Protein AF-A0A4P7GQV3-F1 (afdb_monomer_lite)

Structure (mmCIF, N/CA/C/O backbone):
data_AF-A0A4P7GQV3-F1
#
_entry.id   AF-A0A4P7GQV3-F1
#
loop_
_atom_site.group_PDB
_atom_site.id
_atom_site.type_symbol
_atom_site.label_atom_id
_atom_site.label_alt_id
_atom_site.label_comp_id
_atom_site.label_asym_id
_atom_site.label_entity_id
_atom_site.label_seq_id
_atom_site.pdbx_PDB_ins_code
_atom_site.Cartn_x
_atom_site.Cartn_y
_atom_site.Cartn_z
_atom_site.occupancy
_atom_site.B_iso_or_equiv
_atom_site.auth_seq_id
_atom_site.auth_comp_id
_atom_site.auth_asym_id
_atom_site.auth_atom_id
_atom_site.pdbx_PDB_model_num
ATOM 1 N N . MET A 1 1 ? -6.153 12.004 -0.521 1.00 45.94 1 MET A N 1
ATOM 2 C CA . MET A 1 1 ? -4.880 11.806 -1.250 1.00 45.94 1 MET A CA 1
ATOM 3 C C . MET A 1 1 ? -5.010 10.916 -2.499 1.00 45.94 1 MET A C 1
ATOM 5 O O . MET A 1 1 ? -3.996 10.651 -3.116 1.00 45.94 1 MET A O 1
ATOM 9 N N . ALA A 1 2 ? -6.214 10.515 -2.940 1.00 41.59 2 ALA A N 1
ATOM 10 C CA . ALA A 1 2 ? -6.388 9.676 -4.140 1.00 41.59 2 ALA A CA 1
ATOM 11 C C . ALA A 1 2 ? -6.303 10.448 -5.482 1.00 41.59 2 ALA A C 1
ATOM 13 O O . ALA A 1 2 ? -5.949 9.884 -6.509 1.00 41.59 2 ALA A O 1
ATOM 14 N N . GLY A 1 3 ? -6.589 11.757 -5.490 1.00 39.81 3 GLY A N 1
ATOM 15 C CA . GLY A 1 3 ? -6.674 12.539 -6.736 1.00 39.81 3 GLY A CA 1
ATOM 16 C C . GLY A 1 3 ? -5.335 12.958 -7.354 1.00 39.81 3 GLY A C 1
ATOM 17 O O . GLY A 1 3 ? -5.265 13.172 -8.558 1.00 39.81 3 GLY A O 1
ATOM 18 N N . VAL A 1 4 ? -4.262 13.057 -6.562 1.00 49.88 4 VAL A N 1
ATOM 19 C CA . VAL A 1 4 ? -2.964 13.568 -7.053 1.00 49.88 4 VAL A CA 1
ATOM 20 C C . VAL A 1 4 ? -2.157 12.475 -7.775 1.00 49.88 4 VAL A C 1
ATOM 22 O O . VAL A 1 4 ? -1.407 12.786 -8.691 1.00 49.88 4 VAL A O 1
ATOM 25 N N . HIS A 1 5 ? -2.370 11.194 -7.445 1.00 46.59 5 HIS A N 1
ATOM 26 C CA . HIS A 1 5 ? -1.750 10.060 -8.154 1.00 46.59 5 HIS A CA 1
ATOM 27 C C . HIS A 1 5 ? -2.467 9.723 -9.475 1.00 46.59 5 HIS A C 1
ATOM 29 O O . HIS A 1 5 ? -1.817 9.35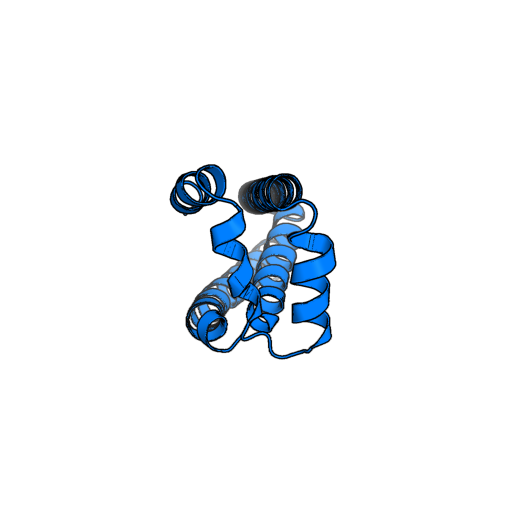1 -10.448 1.00 46.59 5 HIS A O 1
ATOM 35 N N . LEU A 1 6 ? -3.786 9.950 -9.554 1.00 50.88 6 LEU A N 1
ATOM 36 C CA . LEU A 1 6 ? -4.586 9.756 -10.773 1.00 50.88 6 LEU A CA 1
ATOM 37 C C . LEU A 1 6 ? -4.149 10.657 -11.942 1.00 50.88 6 LEU A C 1
ATOM 39 O O . LEU A 1 6 ? -4.183 10.230 -13.092 1.00 50.88 6 LEU A O 1
ATOM 43 N N . GLY A 1 7 ? -3.731 11.892 -11.653 1.00 44.12 7 GLY A N 1
ATOM 44 C CA . GLY A 1 7 ? -3.337 12.863 -12.679 1.00 44.12 7 GLY A CA 1
ATOM 45 C C . GLY A 1 7 ? -1.927 12.666 -13.245 1.00 44.12 7 GLY A C 1
ATOM 46 O O . GLY A 1 7 ? -1.677 13.076 -14.370 1.00 44.12 7 GLY A O 1
ATOM 47 N N . ILE A 1 8 ? -1.017 12.037 -12.493 1.00 45.28 8 ILE A N 1
ATOM 48 C CA . ILE A 1 8 ? 0.389 11.848 -12.899 1.00 45.28 8 ILE A CA 1
ATOM 49 C C . ILE A 1 8 ? 0.603 10.476 -13.563 1.00 45.28 8 ILE A C 1
ATOM 51 O O . ILE A 1 8 ? 1.287 10.398 -14.579 1.00 45.28 8 ILE A O 1
ATOM 55 N N . VAL A 1 9 ? -0.050 9.412 -13.075 1.00 49.38 9 VAL A N 1
ATOM 56 C CA . VAL A 1 9 ? 0.035 8.052 -13.659 1.00 49.38 9 VAL A CA 1
ATOM 57 C C . VAL A 1 9 ? -0.585 7.979 -15.063 1.00 49.38 9 VAL A C 1
ATOM 59 O O . VAL A 1 9 ? -0.139 7.194 -15.895 1.00 49.38 9 VAL A O 1
ATOM 62 N N . ALA A 1 10 ? -1.607 8.791 -15.351 1.00 53.19 10 ALA A N 1
ATOM 63 C CA . ALA A 1 10 ? -2.308 8.747 -16.636 1.00 53.19 10 ALA A CA 1
ATOM 64 C C . ALA A 1 10 ? -1.574 9.472 -17.783 1.00 53.19 10 ALA A C 1
ATOM 66 O O . ALA A 1 10 ? -1.951 9.285 -18.938 1.00 53.19 10 ALA A O 1
ATOM 67 N N . VAL A 1 11 ? -0.567 10.305 -17.485 1.00 53.34 11 VAL A N 1
ATOM 68 C CA . VAL A 1 11 ? 0.073 11.181 -18.486 1.00 53.34 11 VAL A CA 1
ATOM 69 C C . VAL A 1 11 ? 1.341 10.560 -19.074 1.00 53.34 11 VAL A C 1
ATOM 71 O O . VAL A 1 11 ? 1.535 10.656 -20.282 1.00 53.34 11 VAL A O 1
ATOM 74 N N . ASP A 1 12 ? 2.158 9.873 -18.266 1.00 57.19 12 ASP A N 1
ATOM 75 C CA . ASP A 1 12 ? 3.289 9.079 -18.762 1.00 57.19 12 ASP A CA 1
ATOM 76 C C . ASP A 1 12 ? 3.642 7.931 -17.788 1.00 57.19 12 ASP A C 1
ATOM 78 O O . ASP A 1 12 ? 4.314 8.159 -16.773 1.00 57.19 12 ASP A O 1
ATOM 82 N N . PRO A 1 13 ? 3.209 6.687 -18.072 1.00 58.19 13 PRO A N 1
ATOM 83 C CA . PRO A 1 13 ? 3.489 5.517 -17.238 1.00 58.19 13 PRO A CA 1
ATOM 84 C C . PRO A 1 13 ? 4.984 5.229 -17.049 1.00 58.19 13 PRO A C 1
ATOM 86 O O . PRO A 1 13 ? 5.348 4.543 -16.097 1.00 58.19 13 PRO A O 1
ATOM 89 N N . THR A 1 14 ? 5.852 5.757 -17.922 1.00 62.41 14 THR A N 1
ATOM 90 C CA . THR A 1 14 ? 7.311 5.599 -17.815 1.00 62.41 14 THR A CA 1
ATOM 91 C C . THR A 1 14 ? 7.922 6.449 -16.697 1.00 62.41 14 THR A C 1
ATOM 93 O O . THR A 1 14 ? 9.028 6.167 -16.250 1.00 62.41 14 THR A O 1
ATOM 96 N N . THR A 1 15 ? 7.179 7.415 -16.141 1.00 66.81 15 THR A N 1
ATOM 97 C CA . THR A 1 15 ? 7.607 8.201 -14.963 1.00 66.81 15 THR A CA 1
ATOM 98 C C . THR A 1 15 ? 7.937 7.313 -13.755 1.00 66.81 15 THR A C 1
ATOM 100 O O . THR A 1 15 ? 8.724 7.691 -12.890 1.00 66.81 15 THR A O 1
ATOM 103 N N . TYR A 1 16 ? 7.342 6.120 -13.692 1.00 65.31 16 TYR A N 1
ATOM 104 C CA . TYR A 1 16 ? 7.534 5.149 -12.618 1.00 65.31 16 TYR A CA 1
ATOM 105 C C . TYR A 1 16 ? 8.720 4.202 -12.828 1.00 65.31 16 TYR A C 1
ATOM 107 O O . TYR A 1 16 ? 9.015 3.416 -11.929 1.00 65.31 16 TYR A O 1
ATOM 115 N N . ASP A 1 17 ? 9.419 4.275 -13.962 1.00 71.56 17 ASP A N 1
ATOM 116 C CA . ASP A 1 17 ? 10.513 3.354 -14.289 1.00 71.56 17 ASP A CA 1
ATOM 117 C C . ASP A 1 17 ? 11.616 3.403 -13.217 1.00 71.56 17 ASP A C 1
ATOM 119 O O . ASP A 1 17 ? 11.929 2.393 -12.589 1.00 71.56 17 ASP A O 1
ATOM 123 N N . GLY A 1 18 ? 12.060 4.615 -12.863 1.00 75.62 18 GLY A N 1
ATOM 124 C CA . GLY A 1 18 ? 13.098 4.835 -11.849 1.00 75.62 18 GLY A CA 1
ATOM 125 C C . GLY A 1 18 ? 12.652 4.680 -10.387 1.00 75.62 18 GLY A C 1
ATOM 126 O O . GLY A 1 18 ? 13.422 4.937 -9.460 1.00 75.62 18 GLY A O 1
ATOM 127 N N . PHE A 1 19 ? 11.400 4.286 -10.128 1.00 78.25 19 PHE A N 1
ATOM 128 C CA . PHE A 1 19 ? 10.866 4.185 -8.764 1.00 78.25 19 PHE A CA 1
ATOM 129 C C . PHE A 1 19 ? 11.604 3.131 -7.927 1.00 78.25 19 PHE A C 1
ATOM 131 O O . PHE A 1 19 ? 11.822 3.323 -6.728 1.00 78.25 19 PHE A O 1
ATOM 138 N N . ALA A 1 20 ? 12.009 2.027 -8.560 1.00 82.12 20 ALA A N 1
ATOM 139 C CA . ALA A 1 20 ? 12.716 0.935 -7.902 1.00 82.12 20 ALA A CA 1
ATOM 140 C C . ALA A 1 20 ? 14.245 1.057 -7.954 1.00 82.12 20 ALA A C 1
ATOM 142 O O . ALA A 1 20 ? 14.911 0.211 -7.367 1.00 82.12 20 ALA A O 1
ATOM 143 N N . ASP A 1 21 ? 14.818 2.107 -8.553 1.00 82.81 21 ASP A N 1
ATOM 144 C CA . ASP A 1 21 ? 16.280 2.263 -8.699 1.00 82.81 21 ASP A CA 1
ATOM 145 C C . ASP A 1 21 ? 17.031 2.198 -7.361 1.00 82.81 21 ASP A C 1
ATOM 147 O O . ASP A 1 21 ? 18.180 1.768 -7.282 1.00 82.81 21 ASP A O 1
ATOM 151 N N . HIS A 1 22 ? 16.361 2.606 -6.283 1.00 82.00 22 HIS A N 1
ATOM 152 C CA . HIS A 1 22 ? 16.906 2.634 -4.928 1.00 82.00 22 HIS A CA 1
ATOM 153 C C . HIS A 1 22 ? 16.377 1.495 -4.046 1.00 82.00 22 HIS A C 1
ATOM 155 O O . HIS A 1 22 ? 16.511 1.558 -2.818 1.00 82.00 22 HIS A O 1
ATOM 161 N N . ALA A 1 23 ? 15.759 0.466 -4.638 1.00 83.38 23 ALA A N 1
ATOM 162 C CA . ALA A 1 23 ? 15.194 -0.630 -3.870 1.00 83.38 23 ALA A CA 1
ATOM 163 C C . ALA A 1 23 ? 16.285 -1.395 -3.117 1.00 83.38 23 ALA A C 1
ATOM 165 O O . ALA A 1 23 ? 17.381 -1.636 -3.625 1.00 83.38 23 ALA A O 1
ATOM 166 N N . LEU A 1 24 ? 15.954 -1.806 -1.894 1.00 80.88 24 LEU A N 1
ATOM 167 C CA . LEU A 1 24 ? 16.893 -2.404 -0.944 1.00 80.88 24 LEU A CA 1
ATOM 168 C C . LEU A 1 24 ? 17.345 -3.815 -1.351 1.00 80.88 24 LEU A C 1
ATOM 170 O O . LEU A 1 24 ? 18.344 -4.313 -0.838 1.00 80.88 24 LEU A O 1
ATOM 174 N N . LEU A 1 25 ? 16.594 -4.472 -2.240 1.00 85.75 25 LEU A N 1
ATOM 175 C CA . LEU A 1 25 ? 16.791 -5.862 -2.643 1.00 85.75 25 LEU A CA 1
ATOM 176 C C . LEU A 1 25 ? 16.788 -5.951 -4.172 1.00 85.75 25 LEU A C 1
ATOM 178 O O . LEU A 1 25 ? 15.859 -5.465 -4.815 1.00 85.75 25 LEU A O 1
ATOM 182 N N . GLY A 1 26 ? 17.782 -6.629 -4.755 1.00 83.44 26 GLY A N 1
ATOM 183 C CA . GLY A 1 26 ? 17.918 -6.742 -6.215 1.00 83.44 26 GLY A CA 1
ATOM 184 C C . GLY A 1 26 ? 16.692 -7.357 -6.900 1.00 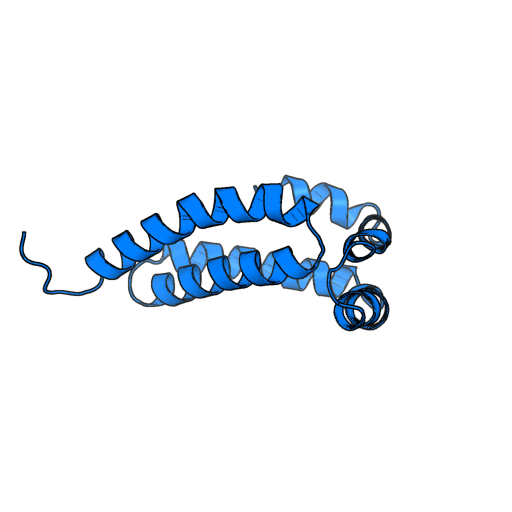83.44 26 GLY A C 1
ATOM 185 O O . GLY A 1 26 ? 16.273 -6.875 -7.944 1.00 83.44 26 GLY A O 1
ATOM 186 N N . PHE A 1 27 ? 16.035 -8.342 -6.272 1.00 87.00 27 PHE A N 1
ATOM 187 C CA . PHE A 1 27 ? 14.820 -8.942 -6.839 1.00 87.00 27 PHE A CA 1
ATOM 188 C C . PHE A 1 27 ? 13.640 -7.959 -6.923 1.00 87.00 27 PHE A C 1
ATOM 190 O O . PHE A 1 27 ? 12.758 -8.155 -7.751 1.00 87.00 27 PHE A O 1
ATOM 197 N N . VAL A 1 28 ? 13.597 -6.921 -6.076 1.00 86.88 28 VAL A N 1
ATOM 198 C CA . VAL A 1 28 ? 12.544 -5.892 -6.125 1.00 86.88 28 VAL A CA 1
ATOM 199 C C . VAL A 1 28 ? 12.761 -4.996 -7.339 1.00 86.88 28 VAL A C 1
ATOM 201 O O . VAL A 1 28 ? 11.800 -4.679 -8.030 1.00 86.88 28 VAL A O 1
ATOM 204 N N . GLN A 1 29 ? 14.019 -4.664 -7.644 1.00 86.19 29 GLN A N 1
ATOM 205 C CA . GLN A 1 29 ? 14.387 -3.917 -8.851 1.00 86.19 29 GLN A CA 1
ATOM 206 C C . GLN A 1 29 ? 14.022 -4.712 -10.109 1.00 86.19 29 GLN A C 1
ATOM 208 O O . GLN A 1 29 ? 13.294 -4.222 -10.968 1.00 86.19 29 GLN A O 1
ATOM 213 N N . THR A 1 30 ? 14.455 -5.975 -10.177 1.00 87.62 30 THR A N 1
ATOM 214 C CA . THR A 1 30 ? 14.164 -6.860 -11.312 1.00 87.62 30 THR A CA 1
ATOM 215 C C . THR A 1 30 ? 12.666 -7.113 -11.463 1.00 87.62 30 THR A C 1
ATOM 217 O O . THR A 1 30 ? 12.128 -6.969 -12.553 1.00 87.62 30 THR A O 1
ATOM 220 N N . GLY A 1 31 ? 11.956 -7.414 -10.372 1.00 85.69 31 GLY A N 1
ATOM 221 C CA . GLY A 1 31 ? 10.510 -7.629 -10.403 1.00 85.69 31 GLY A CA 1
ATOM 222 C C . GLY A 1 31 ? 9.728 -6.381 -10.818 1.00 85.69 31 GLY A C 1
ATOM 223 O O . GLY A 1 31 ? 8.732 -6.492 -11.531 1.00 85.69 31 GLY A O 1
ATOM 224 N N . TRP A 1 32 ? 10.184 -5.189 -10.429 1.00 85.88 32 TRP A N 1
ATOM 225 C CA . TRP A 1 32 ? 9.590 -3.934 -10.885 1.00 85.88 32 TRP A CA 1
ATOM 226 C C . TRP A 1 32 ? 9.729 -3.763 -12.399 1.00 85.88 32 TRP A C 1
ATOM 228 O O . TRP A 1 32 ? 8.724 -3.578 -13.087 1.00 85.88 32 TRP A O 1
ATOM 238 N N . ALA A 1 33 ? 10.948 -3.907 -12.919 1.00 86.69 33 ALA A N 1
ATOM 239 C CA . ALA A 1 33 ? 11.230 -3.763 -14.343 1.00 86.69 33 ALA A CA 1
ATOM 240 C C . ALA A 1 33 ? 10.534 -4.842 -15.198 1.00 86.69 33 ALA A C 1
ATOM 242 O O . ALA A 1 33 ? 9.993 -4.549 -16.261 1.00 86.69 33 ALA A O 1
ATOM 243 N N . GLU A 1 34 ? 10.508 -6.094 -14.737 1.00 89.00 34 GLU A N 1
ATOM 244 C CA . GLU A 1 34 ? 10.010 -7.219 -15.537 1.00 89.00 34 GLU A CA 1
ATOM 245 C C . GLU A 1 34 ? 8.500 -7.449 -15.417 1.00 89.00 34 GLU A C 1
ATOM 247 O O . GLU A 1 34 ? 7.880 -7.931 -16.362 1.00 89.00 34 GLU A O 1
ATOM 252 N N . VAL A 1 35 ? 7.886 -7.128 -14.272 1.00 87.06 35 VAL A N 1
ATOM 253 C CA . VAL A 1 35 ? 6.462 -7.421 -14.022 1.00 87.06 35 VAL A CA 1
ATOM 254 C C . VAL A 1 35 ? 5.620 -6.158 -14.075 1.00 87.06 35 VAL A C 1
ATOM 256 O O . VAL A 1 35 ? 4.624 -6.111 -14.801 1.00 87.06 35 VAL A O 1
ATOM 259 N N . VAL A 1 36 ? 6.001 -5.134 -13.307 1.00 84.56 36 VAL A N 1
ATOM 260 C CA . VAL A 1 36 ? 5.202 -3.907 -13.184 1.00 84.56 36 VAL A CA 1
ATOM 261 C C . VAL A 1 36 ? 5.338 -3.069 -14.448 1.00 84.56 36 VAL A C 1
ATOM 263 O O . VAL A 1 36 ? 4.328 -2.714 -15.057 1.00 84.56 36 VAL A O 1
ATOM 266 N N . MET A 1 37 ? 6.569 -2.839 -14.902 1.00 85.25 37 MET A N 1
ATOM 267 C CA . MET A 1 37 ? 6.846 -2.056 -16.108 1.00 85.25 37 MET A CA 1
ATOM 268 C C . MET A 1 37 ? 6.509 -2.786 -17.416 1.00 85.25 37 MET A C 1
ATOM 270 O O . MET A 1 37 ? 6.390 -2.138 -18.454 1.00 85.25 37 MET A O 1
ATOM 274 N N . ALA A 1 38 ? 6.231 -4.095 -17.384 1.00 88.12 38 ALA A N 1
ATOM 275 C CA . ALA A 1 38 ? 5.662 -4.799 -18.537 1.00 88.12 38 ALA A CA 1
ATOM 276 C C . ALA A 1 38 ? 4.207 -4.385 -18.835 1.00 88.12 38 ALA A C 1
ATOM 278 O O . ALA A 1 38 ? 3.763 -4.462 -19.980 1.00 88.12 38 ALA A O 1
ATOM 279 N N . ALA A 1 39 ? 3.454 -3.944 -17.821 1.00 84.25 39 ALA A N 1
ATOM 280 C CA . ALA A 1 39 ? 2.071 -3.489 -17.973 1.00 84.25 39 ALA A CA 1
ATOM 281 C C . ALA A 1 39 ? 1.705 -2.403 -16.936 1.00 84.25 39 ALA A C 1
ATOM 283 O O . ALA A 1 39 ? 0.785 -2.597 -16.132 1.00 84.25 39 ALA A O 1
ATOM 284 N N . PRO A 1 40 ? 2.383 -1.240 -16.946 1.00 79.62 40 PRO A N 1
ATOM 285 C CA . PRO A 1 40 ? 2.318 -0.266 -15.855 1.00 79.62 40 PRO A CA 1
ATOM 286 C C . PRO A 1 40 ? 0.913 0.318 -15.673 1.00 79.62 40 PRO A C 1
ATOM 288 O O . PRO A 1 40 ? 0.472 0.540 -14.549 1.00 79.62 40 PRO A O 1
ATOM 291 N N . ALA A 1 41 ? 0.156 0.480 -16.763 1.00 79.25 41 ALA A N 1
ATOM 292 C CA . ALA A 1 41 ? -1.237 0.918 -16.702 1.00 79.25 41 ALA A CA 1
ATOM 293 C C . ALA A 1 41 ? -2.149 -0.087 -15.972 1.00 79.25 41 ALA A C 1
ATOM 295 O O . ALA A 1 41 ? -2.970 0.314 -15.150 1.00 79.25 41 ALA A O 1
ATOM 296 N N . VAL A 1 42 ? -2.001 -1.393 -16.232 1.00 81.62 42 VAL A N 1
ATOM 297 C CA . VAL A 1 42 ? -2.824 -2.432 -15.587 1.00 81.62 42 VAL A CA 1
ATOM 298 C C . VAL A 1 42 ? -2.513 -2.494 -14.098 1.00 81.62 42 VAL A C 1
ATOM 300 O O . VAL A 1 42 ? -3.425 -2.452 -13.273 1.00 81.62 42 VAL A O 1
ATOM 303 N N . TRP A 1 43 ? -1.229 -2.541 -13.746 1.00 80.62 43 TRP A N 1
ATOM 304 C CA . TRP A 1 43 ? -0.801 -2.588 -12.351 1.00 80.62 43 TRP A CA 1
ATOM 305 C C . TRP A 1 43 ? -1.144 -1.306 -11.589 1.00 80.62 43 TRP A C 1
ATOM 307 O O . TRP A 1 43 ? -1.599 -1.393 -10.452 1.00 80.62 43 TRP A O 1
ATOM 317 N N . GLY A 1 44 ? -1.030 -0.134 -12.220 1.00 78.94 44 GLY A N 1
ATOM 318 C CA . GLY A 1 44 ? -1.462 1.139 -11.640 1.00 78.94 44 GLY A CA 1
ATOM 319 C C . GLY A 1 44 ? -2.969 1.185 -11.358 1.00 78.94 44 GLY A C 1
ATOM 320 O O . GLY A 1 44 ? -3.385 1.605 -10.278 1.00 78.94 44 GLY A O 1
ATOM 321 N N . LEU A 1 45 ? -3.802 0.685 -12.279 1.00 79.50 45 LEU A N 1
ATOM 322 C CA . LEU A 1 45 ? -5.252 0.585 -12.069 1.00 79.50 45 LEU A CA 1
ATOM 323 C C . LEU A 1 45 ? -5.616 -0.422 -10.972 1.00 79.50 45 LEU A C 1
ATOM 325 O O . LEU A 1 45 ? -6.498 -0.145 -10.158 1.00 79.50 45 LEU A O 1
ATOM 329 N N . LEU A 1 46 ? -4.939 -1.573 -10.925 1.00 83.12 46 LEU A N 1
ATOM 330 C CA . LEU A 1 46 ? -5.120 -2.563 -9.860 1.00 83.12 46 LEU A CA 1
ATOM 331 C C . LEU A 1 46 ? -4.720 -2.000 -8.496 1.00 83.12 46 LEU A C 1
ATOM 333 O O . LEU A 1 46 ? -5.427 -2.226 -7.514 1.00 83.12 46 LEU A O 1
ATOM 337 N N . LEU A 1 47 ? -3.628 -1.235 -8.439 1.00 81.69 47 LEU A N 1
ATOM 338 C CA . LEU A 1 47 ? -3.182 -0.565 -7.225 1.00 81.69 47 LEU A CA 1
ATOM 339 C C . LEU A 1 47 ? -4.238 0.429 -6.730 1.00 81.69 47 LEU A C 1
ATOM 341 O O . LEU A 1 47 ? -4.665 0.343 -5.581 1.00 81.69 47 LEU A O 1
ATOM 345 N N . MET A 1 48 ? -4.733 1.294 -7.618 1.00 80.00 48 MET A N 1
ATOM 346 C CA . MET A 1 48 ? -5.817 2.230 -7.312 1.00 80.00 48 MET A CA 1
ATOM 347 C C . MET A 1 48 ? -7.076 1.500 -6.817 1.00 80.00 48 MET A C 1
ATOM 349 O O . MET A 1 48 ? -7.688 1.902 -5.827 1.00 80.00 48 MET A O 1
ATOM 353 N N . ALA A 1 49 ? -7.475 0.413 -7.484 1.00 81.88 49 ALA A N 1
ATOM 354 C CA . ALA A 1 49 ? -8.620 -0.389 -7.061 1.00 81.88 49 ALA A CA 1
ATOM 355 C C . ALA A 1 49 ? -8.404 -0.995 -5.663 1.00 81.88 49 ALA A C 1
ATOM 357 O O . ALA A 1 49 ? -9.329 -1.011 -4.843 1.00 81.88 49 ALA A O 1
ATOM 358 N N . GLY A 1 50 ? -7.179 -1.438 -5.366 1.00 80.56 50 GLY A N 1
ATOM 359 C CA . GLY A 1 50 ? -6.759 -1.874 -4.038 1.00 80.56 50 GLY A CA 1
ATOM 360 C C . GLY A 1 50 ? -6.932 -0.770 -2.997 1.00 80.56 50 GLY A C 1
ATOM 361 O O . GLY A 1 50 ? -7.622 -0.979 -2.004 1.00 80.56 50 GLY A O 1
ATOM 362 N N . GLU A 1 51 ? -6.398 0.427 -3.246 1.00 84.38 51 GLU A N 1
ATOM 363 C CA . GLU A 1 51 ? -6.510 1.575 -2.335 1.00 84.38 51 GLU A CA 1
ATOM 364 C C . GLU A 1 51 ? -7.967 1.954 -2.038 1.00 84.38 51 GLU A C 1
ATOM 366 O O . GLU A 1 51 ? -8.334 2.157 -0.878 1.00 84.38 51 GLU A O 1
ATOM 371 N N . ILE A 1 52 ? -8.819 1.991 -3.069 1.00 84.88 52 ILE A N 1
ATOM 372 C CA . ILE A 1 52 ? -10.257 2.250 -2.913 1.00 84.88 52 ILE A CA 1
ATOM 373 C C . ILE A 1 52 ? -10.894 1.167 -2.041 1.00 84.88 52 ILE A C 1
ATOM 375 O O . ILE A 1 52 ? -11.631 1.482 -1.106 1.00 84.88 52 ILE A O 1
ATOM 379 N N . THR A 1 53 ? -10.583 -0.102 -2.306 1.00 84.94 53 THR A N 1
ATOM 380 C CA . THR A 1 53 ? -11.116 -1.235 -1.538 1.00 84.94 53 THR A CA 1
ATOM 381 C C . THR A 1 53 ? -10.713 -1.143 -0.068 1.00 84.94 53 THR A C 1
ATOM 383 O O . THR A 1 53 ? -11.559 -1.306 0.808 1.00 84.94 53 T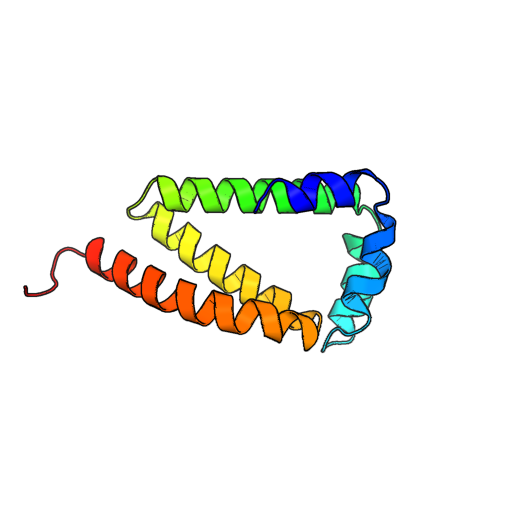HR A O 1
ATOM 386 N N . LEU A 1 54 ? -9.450 -0.820 0.224 1.00 83.81 54 LEU A N 1
ATOM 387 C CA . LEU A 1 54 ? -8.966 -0.642 1.594 1.00 83.81 54 LEU A CA 1
ATOM 388 C C . LEU A 1 54 ? -9.658 0.524 2.303 1.00 83.81 54 LEU A C 1
ATOM 390 O O . LEU A 1 54 ? -10.081 0.374 3.450 1.00 83.81 54 LEU A O 1
ATOM 394 N N . GLY A 1 55 ? -9.835 1.654 1.614 1.00 82.31 55 GLY A N 1
ATOM 395 C CA . GLY A 1 55 ? -10.589 2.791 2.136 1.00 82.31 55 GLY A CA 1
ATOM 396 C C . GLY A 1 55 ? -12.035 2.419 2.470 1.00 82.31 55 GLY A C 1
ATOM 397 O O . GLY A 1 55 ? -12.518 2.738 3.553 1.00 82.31 55 GLY A O 1
ATOM 398 N N . VAL A 1 56 ? -12.710 1.677 1.588 1.00 85.19 56 VAL A N 1
ATOM 399 C CA . VAL A 1 56 ? -14.080 1.196 1.824 1.00 85.19 56 VAL A CA 1
ATOM 400 C C . VAL A 1 56 ? -14.137 0.233 3.012 1.00 85.19 56 VAL A C 1
ATOM 402 O O . VAL A 1 56 ? -15.003 0.386 3.869 1.00 85.19 56 VAL A O 1
ATOM 405 N N . LEU A 1 57 ? -13.205 -0.721 3.114 1.00 82.44 57 LEU A N 1
ATOM 406 C CA . LEU A 1 57 ? -13.145 -1.661 4.240 1.00 82.44 57 LEU A CA 1
ATOM 407 C C . LEU A 1 57 ? -12.980 -0.947 5.586 1.00 82.44 57 LEU A C 1
ATOM 409 O O . LEU A 1 57 ? -13.615 -1.342 6.563 1.00 82.44 57 LEU A O 1
ATOM 413 N N . LEU A 1 58 ? -12.171 0.114 5.631 1.00 82.81 58 LEU A N 1
ATOM 414 C CA . LEU A 1 58 ? -12.009 0.950 6.822 1.00 82.81 58 LEU A CA 1
ATOM 415 C C . LEU A 1 58 ? -13.287 1.734 7.158 1.00 82.81 58 LEU A C 1
ATOM 417 O O . LEU A 1 58 ? -13.656 1.818 8.326 1.00 82.81 58 LEU A O 1
ATOM 421 N N . LEU A 1 59 ? -13.996 2.259 6.152 1.00 86.44 59 LEU A N 1
ATOM 422 C CA . LEU A 1 59 ? -15.247 3.005 6.348 1.00 86.44 59 LEU A CA 1
ATOM 423 C C . LEU A 1 59 ? -16.408 2.128 6.836 1.00 86.44 59 LEU A C 1
ATOM 425 O O . LEU A 1 59 ? -17.271 2.615 7.563 1.00 86.44 59 LEU A O 1
ATOM 429 N N . LEU A 1 60 ? -16.438 0.846 6.460 1.00 85.75 60 LEU A N 1
ATOM 430 C CA . LEU A 1 60 ? -17.464 -0.098 6.917 1.00 85.75 60 LEU A CA 1
ATOM 431 C C . LEU A 1 60 ? -17.375 -0.397 8.426 1.00 85.75 60 LEU A C 1
ATOM 433 O O . LEU A 1 60 ? -18.372 -0.808 9.022 1.00 85.75 60 LEU A O 1
ATOM 437 N N . GLY A 1 61 ? -16.209 -0.185 9.051 1.00 78.62 61 GLY A N 1
ATOM 438 C CA . GLY A 1 61 ? -15.981 -0.441 10.475 1.00 78.62 61 GLY A CA 1
ATOM 439 C C . GLY A 1 61 ? -15.992 -1.932 10.849 1.00 78.62 61 GLY A C 1
ATOM 440 O O . GLY A 1 61 ? -16.147 -2.818 10.010 1.00 78.62 61 GLY A O 1
ATOM 441 N N . GLY A 1 62 ? -15.821 -2.254 12.134 1.00 82.62 62 GLY A N 1
ATOM 442 C CA . GLY A 1 62 ? -15.976 -3.628 12.628 1.00 82.62 62 GLY A CA 1
ATOM 443 C C . GLY A 1 62 ? -14.941 -4.627 12.083 1.00 82.62 62 GLY A C 1
ATOM 444 O O . GLY A 1 62 ? -13.773 -4.315 11.876 1.00 82.62 62 GLY A O 1
ATOM 445 N N . ARG A 1 63 ? -15.363 -5.876 11.846 1.00 81.44 63 ARG A N 1
ATOM 446 C CA . ARG A 1 63 ? -14.487 -6.939 11.310 1.00 81.44 63 ARG A CA 1
ATOM 447 C C . ARG A 1 63 ? -13.810 -6.604 9.967 1.00 81.44 63 ARG A C 1
ATOM 449 O O . ARG A 1 63 ? -12.621 -6.900 9.865 1.00 81.44 63 ARG A O 1
ATOM 456 N N . PRO A 1 64 ? -14.484 -6.020 8.954 1.00 84.56 64 PRO A N 1
ATOM 457 C CA . PRO A 1 64 ? -13.809 -5.655 7.706 1.00 84.56 64 PRO A CA 1
ATOM 458 C C . PRO A 1 64 ? -12.754 -4.555 7.895 1.00 84.56 64 PRO A C 1
ATOM 460 O O . PRO A 1 64 ? -11.724 -4.605 7.224 1.00 84.56 64 PRO A O 1
ATOM 463 N N . ALA A 1 65 ? -12.924 -3.646 8.862 1.00 85.19 65 ALA A N 1
ATOM 464 C CA . ALA A 1 65 ? -11.907 -2.639 9.167 1.00 85.19 65 ALA A CA 1
ATOM 465 C C . ALA A 1 65 ? -10.586 -3.260 9.648 1.00 85.19 65 ALA A C 1
ATOM 467 O O . ALA A 1 65 ? -9.524 -2.751 9.311 1.00 85.19 65 ALA A O 1
ATOM 468 N N . LEU A 1 66 ? -10.615 -4.408 10.340 1.00 85.25 66 LEU A N 1
ATOM 469 C CA . LEU A 1 66 ? -9.390 -5.131 10.719 1.00 85.25 66 LEU A CA 1
ATOM 470 C C . LEU A 1 66 ? -8.564 -5.550 9.496 1.00 85.25 66 LEU A C 1
ATOM 472 O O . LEU A 1 66 ? -7.339 -5.434 9.507 1.00 85.25 66 LEU A O 1
ATOM 476 N N . VAL A 1 67 ? -9.238 -6.020 8.442 1.00 88.19 67 VAL A N 1
ATOM 477 C CA . VAL A 1 67 ? -8.593 -6.386 7.173 1.00 88.19 67 VAL A CA 1
ATOM 478 C C . VAL A 1 67 ? -8.053 -5.135 6.487 1.00 88.19 67 VAL A C 1
ATOM 480 O O . VAL A 1 67 ? -6.912 -5.144 6.033 1.00 88.19 67 VAL A O 1
ATOM 483 N N . GLY A 1 68 ? -8.833 -4.047 6.480 1.00 86.62 68 GLY A N 1
ATOM 484 C CA . GLY A 1 68 ? -8.405 -2.746 5.964 1.00 86.62 68 GLY A CA 1
ATOM 485 C C . GLY A 1 68 ? -7.133 -2.234 6.646 1.00 86.62 68 GLY A C 1
ATOM 486 O O . GLY A 1 68 ? -6.157 -1.921 5.970 1.00 86.62 68 GLY A O 1
ATOM 487 N N . TRP A 1 69 ? -7.096 -2.232 7.981 1.00 89.69 69 TRP A N 1
ATOM 488 C CA . TRP A 1 69 ? -5.934 -1.806 8.763 1.00 89.69 69 TRP A CA 1
ATOM 489 C C . TRP A 1 69 ? -4.704 -2.668 8.498 1.00 89.69 69 TRP A C 1
ATOM 491 O O . TRP A 1 69 ? -3.626 -2.133 8.236 1.00 89.69 69 TRP A O 1
ATOM 501 N N . ALA A 1 70 ? -4.861 -3.994 8.541 1.00 90.06 70 ALA A N 1
ATOM 502 C CA . ALA A 1 70 ? -3.764 -4.918 8.284 1.00 90.06 70 ALA A CA 1
ATOM 503 C C . ALA A 1 70 ? -3.183 -4.704 6.883 1.00 90.06 70 ALA A C 1
A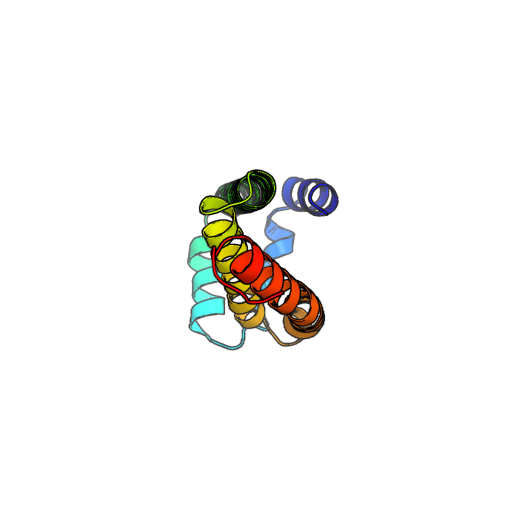TOM 505 O O . ALA A 1 70 ? -1.971 -4.571 6.731 1.00 90.06 70 ALA A O 1
ATOM 506 N N . ALA A 1 71 ? -4.040 -4.606 5.870 1.00 88.38 71 ALA A N 1
ATOM 507 C CA . ALA A 1 71 ? -3.602 -4.426 4.497 1.00 88.38 71 ALA A CA 1
ATOM 508 C C . ALA A 1 71 ? -2.953 -3.054 4.254 1.00 88.38 71 ALA A C 1
ATOM 510 O O . ALA A 1 71 ? -1.927 -3.000 3.584 1.00 88.38 71 ALA A O 1
ATOM 511 N N . VAL A 1 72 ? -3.462 -1.963 4.842 1.00 88.88 72 VAL A N 1
ATOM 512 C CA . VAL A 1 72 ? -2.828 -0.633 4.733 1.00 88.88 72 VAL A CA 1
ATOM 513 C C . VAL A 1 72 ? -1.447 -0.613 5.395 1.00 88.88 72 VAL A C 1
ATOM 515 O O . VAL A 1 72 ? -0.512 -0.034 4.842 1.00 88.88 72 VAL A O 1
ATOM 518 N N . ILE A 1 73 ? -1.287 -1.254 6.556 1.00 91.94 73 ILE A N 1
ATOM 519 C CA . ILE A 1 73 ? 0.014 -1.358 7.234 1.00 91.94 73 ILE A CA 1
ATOM 520 C C . ILE A 1 73 ? 0.984 -2.196 6.398 1.00 91.94 73 ILE A C 1
ATOM 522 O O . ILE A 1 73 ? 2.103 -1.758 6.142 1.00 91.94 73 ILE A O 1
ATOM 526 N N . VAL A 1 74 ? 0.551 -3.372 5.932 1.00 91.75 74 VAL A N 1
ATOM 527 C CA . VAL A 1 74 ? 1.362 -4.241 5.066 1.00 91.75 74 VAL A CA 1
ATOM 528 C C . VAL A 1 74 ? 1.773 -3.504 3.794 1.00 91.75 74 VAL A C 1
ATOM 530 O O . VAL A 1 74 ? 2.933 -3.581 3.406 1.00 91.75 74 VAL A O 1
ATOM 533 N N . PHE A 1 75 ? 0.872 -2.732 3.187 1.00 88.00 75 PHE A N 1
ATOM 534 C CA . PHE A 1 75 ? 1.178 -1.920 2.014 1.00 88.00 75 PHE A CA 1
ATOM 535 C C . PHE A 1 75 ? 2.318 -0.926 2.278 1.00 88.00 75 PHE A C 1
ATOM 537 O O . PHE A 1 75 ? 3.287 -0.899 1.524 1.00 88.00 75 PHE A O 1
ATOM 544 N N . HIS A 1 76 ? 2.272 -0.178 3.386 1.00 89.69 76 HIS A N 1
ATOM 545 C CA . HIS A 1 76 ? 3.355 0.744 3.754 1.00 89.69 76 HIS A CA 1
ATOM 546 C C . HIS A 1 76 ? 4.675 0.016 4.044 1.00 89.69 76 HIS A C 1
ATOM 548 O O . HIS A 1 76 ? 5.739 0.503 3.671 1.00 89.69 76 HIS A O 1
ATOM 554 N N . LEU A 1 77 ? 4.627 -1.164 4.667 1.00 90.88 77 LEU A N 1
ATOM 555 C CA . LEU A 1 77 ? 5.824 -1.975 4.905 1.00 90.88 77 LEU A CA 1
ATOM 556 C C . LEU A 1 77 ? 6.441 -2.494 3.598 1.00 90.88 77 LEU A C 1
ATOM 558 O O . LEU A 1 77 ? 7.661 -2.509 3.464 1.00 90.88 77 LEU A O 1
ATOM 562 N N . LEU A 1 78 ? 5.620 -2.888 2.622 1.00 88.12 78 LEU A N 1
ATOM 563 C CA . LEU A 1 78 ? 6.096 -3.295 1.297 1.00 88.12 78 LEU A CA 1
ATOM 564 C C . LEU A 1 78 ? 6.682 -2.112 0.521 1.00 88.12 78 LEU A C 1
ATOM 566 O O . LEU A 1 78 ? 7.717 -2.264 -0.123 1.00 88.12 78 LEU A O 1
ATOM 570 N N . LEU A 1 79 ? 6.080 -0.924 0.630 1.00 86.56 79 LEU A N 1
ATOM 571 C CA . LEU A 1 79 ? 6.615 0.300 0.032 1.00 86.56 79 LEU A CA 1
ATOM 572 C C . LEU A 1 79 ? 8.032 0.618 0.534 1.00 86.56 79 LEU A C 1
ATOM 574 O O . LEU A 1 79 ? 8.884 1.038 -0.244 1.00 86.56 79 LEU A O 1
ATOM 578 N N . MET A 1 80 ? 8.336 0.347 1.804 1.00 88.75 80 MET A N 1
ATOM 579 C CA . MET A 1 80 ? 9.679 0.557 2.360 1.00 88.75 80 MET A CA 1
ATOM 580 C C . MET A 1 80 ? 10.783 -0.257 1.657 1.00 88.75 80 MET A C 1
ATOM 582 O O . MET A 1 80 ? 11.959 0.090 1.783 1.00 88.75 80 MET A O 1
ATOM 586 N N . LEU A 1 81 ? 10.446 -1.299 0.887 1.00 88.62 81 LEU A N 1
ATOM 587 C CA . LEU A 1 81 ? 11.420 -2.064 0.099 1.00 88.62 81 LEU A CA 1
ATOM 588 C C . LEU A 1 81 ? 11.996 -1.272 -1.084 1.00 88.62 81 LEU A C 1
ATOM 590 O O . LEU A 1 81 ? 13.085 -1.602 -1.551 1.00 88.62 81 LEU A O 1
ATOM 594 N N . PHE A 1 82 ? 11.311 -0.219 -1.537 1.00 85.62 82 PHE A N 1
ATOM 595 C CA . PHE A 1 82 ? 11.706 0.601 -2.688 1.00 85.62 82 PHE A CA 1
ATOM 596 C C . PHE A 1 82 ? 12.770 1.662 -2.370 1.00 85.62 82 PHE A C 1
ATOM 598 O O . PHE A 1 82 ? 13.264 2.336 -3.270 1.00 85.62 82 PHE A O 1
ATOM 605 N N . GLY A 1 83 ? 13.174 1.780 -1.103 1.00 85.56 83 GLY A N 1
ATOM 606 C CA . GLY A 1 83 ? 14.348 2.555 -0.714 1.00 85.56 83 GLY A CA 1
ATOM 607 C C . GLY A 1 83 ? 14.111 3.495 0.458 1.00 85.56 83 GLY A C 1
ATOM 608 O O . GLY A 1 83 ? 12.995 3.695 0.934 1.00 85.56 83 GLY A O 1
ATOM 609 N N . TRP A 1 84 ? 15.202 4.099 0.926 1.00 83.44 84 TRP A N 1
ATOM 610 C CA . TRP A 1 84 ? 15.225 4.936 2.130 1.00 83.44 84 TRP A CA 1
ATOM 611 C C . TRP A 1 84 ? 14.318 6.173 2.031 1.00 83.44 84 TRP A C 1
ATOM 613 O O . TRP A 1 84 ? 13.744 6.603 3.028 1.00 83.44 84 TRP A O 1
ATOM 623 N N . TRP A 1 85 ? 14.144 6.736 0.834 1.00 80.88 85 TRP A N 1
ATOM 624 C CA . TRP A 1 85 ? 13.290 7.905 0.622 1.00 80.88 85 TRP A CA 1
ATOM 625 C C . TRP A 1 85 ? 11.815 7.581 0.921 1.00 80.88 85 TRP A C 1
ATOM 627 O O . TRP A 1 85 ? 11.087 8.420 1.450 1.00 80.88 85 TRP A O 1
ATOM 637 N N . VAL A 1 86 ? 11.397 6.330 0.695 1.00 85.88 86 VAL A N 1
ATOM 638 C CA . VAL A 1 86 ? 10.051 5.841 1.025 1.00 85.88 86 VAL A CA 1
ATOM 639 C C . VAL A 1 86 ? 9.858 5.702 2.529 1.00 85.88 86 VAL A C 1
ATOM 641 O O . VAL A 1 86 ? 8.739 5.836 3.027 1.00 85.88 86 VAL A O 1
ATOM 644 N N . TRP A 1 87 ? 10.934 5.474 3.284 1.00 87.00 87 TRP A N 1
ATOM 645 C CA . TRP A 1 87 ? 10.870 5.385 4.742 1.00 87.00 87 TRP A CA 1
ATOM 646 C C . TRP A 1 87 ? 10.507 6.732 5.355 1.00 87.00 87 TRP A C 1
ATOM 648 O O . TRP A 1 87 ? 9.743 6.766 6.316 1.00 87.00 87 TRP A O 1
ATOM 658 N N . LEU A 1 88 ? 10.987 7.838 4.772 1.00 87.62 88 LEU A N 1
ATOM 659 C CA . LEU A 1 88 ? 10.674 9.190 5.238 1.00 87.62 88 LEU A CA 1
ATOM 660 C C . LEU A 1 88 ? 9.166 9.475 5.212 1.00 87.62 88 LEU A C 1
ATOM 662 O O . LEU A 1 88 ? 8.667 10.215 6.052 1.00 87.62 88 LEU A O 1
ATOM 666 N N . TRP A 1 89 ? 8.440 8.851 4.283 1.00 86.06 89 TRP A N 1
ATOM 667 C CA . TRP A 1 89 ? 6.982 8.904 4.225 1.00 86.06 89 TRP A CA 1
ATOM 668 C C . TRP A 1 89 ? 6.315 7.810 5.070 1.00 86.06 89 TRP A C 1
ATOM 670 O O . TRP A 1 89 ? 5.405 8.073 5.858 1.00 86.06 89 TRP A O 1
ATOM 680 N N . SER A 1 90 ? 6.784 6.571 4.928 1.00 88.12 90 SER A N 1
ATOM 681 C CA . SER A 1 90 ? 6.123 5.394 5.495 1.00 88.12 90 SER A CA 1
ATOM 682 C C . SER A 1 90 ? 6.255 5.316 7.009 1.00 88.12 90 SER A C 1
ATOM 684 O O . SER A 1 90 ? 5.313 4.890 7.666 1.00 88.12 90 SER A O 1
ATOM 686 N N . VAL A 1 91 ? 7.376 5.754 7.590 1.00 91.12 91 VAL A N 1
ATOM 687 C CA . VAL A 1 91 ? 7.585 5.714 9.045 1.00 91.12 91 VAL A C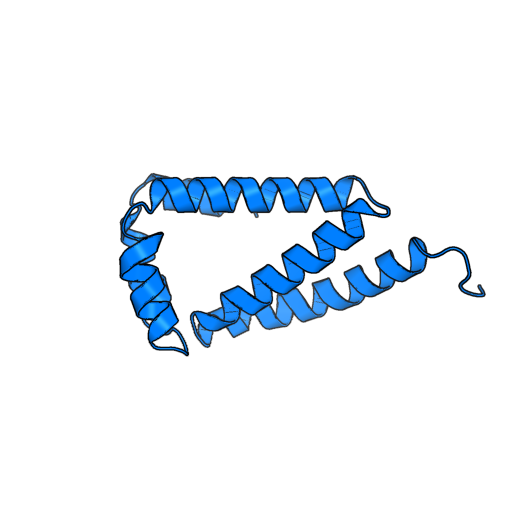A 1
ATOM 688 C C . VAL A 1 91 ? 6.628 6.667 9.775 1.00 91.12 91 VAL A C 1
ATOM 690 O O . VAL A 1 91 ? 5.925 6.190 10.668 1.00 91.12 91 VAL A O 1
ATOM 693 N N . PRO A 1 92 ? 6.503 7.961 9.406 1.00 91.06 92 PRO A N 1
ATOM 694 C CA . PRO A 1 92 ? 5.482 8.831 9.992 1.00 91.06 92 PRO A CA 1
ATOM 695 C C . PRO A 1 92 ? 4.056 8.320 9.769 1.00 91.06 92 PRO A C 1
ATOM 697 O O . PRO A 1 92 ? 3.251 8.342 10.699 1.00 91.06 92 PRO A O 1
ATOM 700 N N . ALA A 1 93 ? 3.747 7.817 8.568 1.00 89.25 93 ALA A N 1
ATOM 701 C CA . ALA A 1 93 ? 2.434 7.249 8.278 1.00 89.25 93 ALA A CA 1
ATOM 702 C C . ALA A 1 93 ? 2.129 6.055 9.198 1.00 89.25 93 ALA A C 1
ATOM 704 O O . ALA A 1 93 ? 1.101 6.044 9.869 1.00 89.25 93 ALA A O 1
ATOM 705 N N . LEU A 1 94 ? 3.042 5.087 9.313 1.00 90.94 94 LEU A N 1
ATOM 706 C CA . LEU A 1 94 ? 2.906 3.930 10.201 1.00 90.94 94 LEU A CA 1
ATOM 707 C C . LEU A 1 94 ? 2.814 4.335 11.676 1.00 90.94 94 LEU A C 1
ATOM 709 O O . LEU A 1 94 ? 2.017 3.754 12.412 1.00 90.94 94 LEU A O 1
ATOM 713 N N . ALA A 1 95 ? 3.564 5.354 12.102 1.00 92.44 95 ALA A N 1
ATOM 714 C CA . ALA A 1 95 ? 3.503 5.878 13.465 1.00 92.44 95 ALA A CA 1
ATOM 715 C C . ALA A 1 95 ? 2.114 6.426 13.829 1.00 92.44 95 ALA A C 1
ATOM 717 O O . ALA A 1 95 ? 1.742 6.392 14.998 1.00 92.44 95 ALA A O 1
ATOM 718 N N . VAL A 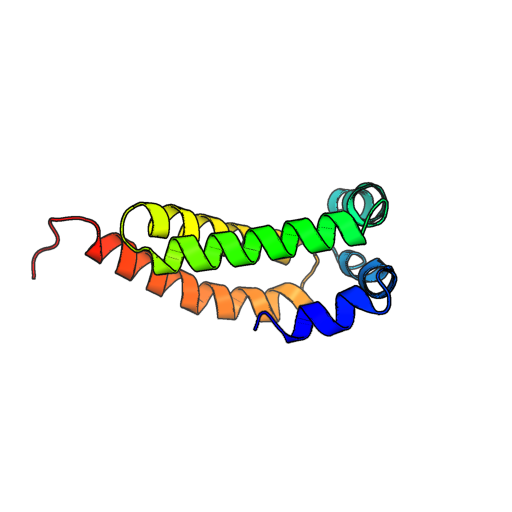1 96 ? 1.332 6.884 12.846 1.00 92.50 96 VAL A N 1
ATOM 719 C CA . VAL A 1 96 ? -0.064 7.309 13.035 1.00 92.50 96 VAL A CA 1
ATOM 720 C C . VAL A 1 96 ? -1.039 6.144 12.837 1.00 92.50 96 VAL A C 1
ATOM 722 O O . VAL A 1 96 ? -1.944 5.945 13.647 1.00 92.50 96 VAL A O 1
ATOM 725 N N . LEU A 1 97 ? -0.854 5.346 11.783 1.00 89.25 97 LEU A N 1
ATOM 726 C CA . LEU A 1 97 ? -1.766 4.265 11.401 1.00 89.25 97 LEU A CA 1
ATOM 727 C C . LEU A 1 97 ? -1.798 3.136 12.437 1.00 89.25 97 LEU A C 1
ATOM 729 O O . LEU A 1 97 ? -2.872 2.625 12.741 1.00 89.25 97 LEU A O 1
ATOM 733 N N . VAL A 1 98 ? -0.651 2.753 13.008 1.00 91.75 98 VAL A N 1
ATOM 734 C CA . VAL A 1 98 ? -0.573 1.637 13.964 1.00 91.75 98 VAL A CA 1
ATOM 735 C C . VAL A 1 98 ? -1.336 1.939 15.263 1.00 91.75 98 VAL A C 1
ATOM 737 O O . VAL A 1 98 ? -2.164 1.112 15.649 1.00 91.75 98 VAL A O 1
ATOM 740 N N . PRO A 1 99 ? -1.155 3.091 15.941 1.00 91.81 99 PRO A N 1
ATOM 741 C CA . PRO A 1 99 ? -1.967 3.433 17.110 1.00 91.81 99 PRO A CA 1
ATOM 742 C C . PRO A 1 99 ? -3.468 3.493 16.817 1.00 91.81 99 PRO A C 1
ATOM 744 O O . PRO A 1 99 ? -4.259 3.012 17.629 1.00 91.81 99 PRO A O 1
ATOM 747 N N . LEU A 1 100 ? -3.863 4.039 15.660 1.00 88.44 100 LEU A N 1
ATOM 748 C CA . LEU A 1 100 ? -5.268 4.104 15.249 1.00 88.44 100 LEU A CA 1
ATOM 749 C C . LEU A 1 100 ? -5.855 2.708 15.032 1.00 88.44 100 LEU A C 1
ATOM 751 O O . LEU A 1 100 ? -6.911 2.402 15.584 1.00 88.44 100 LEU A O 1
ATOM 755 N N . ALA A 1 101 ? -5.135 1.838 14.323 1.00 89.50 101 ALA A N 1
ATOM 756 C CA . ALA A 1 101 ? -5.517 0.443 14.144 1.00 89.50 101 ALA A CA 1
ATOM 757 C C . ALA A 1 101 ? -5.663 -0.275 15.492 1.00 89.50 101 ALA A C 1
ATOM 759 O O . ALA A 1 101 ? -6.645 -0.973 15.724 1.00 89.50 101 ALA A O 1
ATOM 760 N N . LEU A 1 102 ? -4.719 -0.080 16.420 1.00 89.69 102 LEU A N 1
ATOM 761 C CA . LEU A 1 102 ? -4.780 -0.679 17.756 1.00 89.69 102 LEU A CA 1
ATOM 762 C C . LEU A 1 102 ? -5.975 -0.173 18.569 1.00 89.69 102 LEU A C 1
ATOM 764 O O . LEU A 1 102 ? -6.601 -0.959 19.283 1.00 89.69 102 LEU A O 1
ATOM 768 N N . HIS A 1 103 ? -6.293 1.118 18.481 1.00 88.19 103 HIS A N 1
ATOM 769 C CA . HIS A 1 103 ? -7.463 1.696 19.135 1.00 88.19 103 HIS A CA 1
ATOM 770 C C . HIS A 1 103 ? -8.763 1.110 18.568 1.00 88.19 103 HIS A C 1
ATOM 772 O O . HIS A 1 103 ? -9.644 0.706 19.326 1.00 88.19 103 HIS A O 1
ATOM 778 N N . ASP A 1 104 ? -8.858 0.995 17.246 1.00 84.94 104 ASP A N 1
ATOM 779 C CA . ASP A 1 104 ? -10.031 0.449 16.567 1.00 84.94 104 ASP A CA 1
ATOM 780 C C . ASP A 1 104 ? -10.213 -1.054 16.848 1.00 84.94 104 ASP A C 1
ATOM 782 O O . ASP A 1 104 ? -11.289 -1.513 17.215 1.00 84.94 104 ASP A O 1
ATOM 786 N N . VAL A 1 105 ? -9.132 -1.841 16.849 1.00 84.56 105 VAL A N 1
ATOM 787 C CA . VAL A 1 105 ? -9.173 -3.262 17.252 1.00 84.56 105 VAL A CA 1
ATOM 788 C C . VAL A 1 105 ? -9.707 -3.429 18.681 1.00 84.56 105 VAL A C 1
ATOM 790 O O . VAL A 1 105 ? -10.435 -4.385 18.967 1.00 84.56 105 VAL A O 1
ATOM 793 N N . ARG A 1 106 ? -9.343 -2.517 19.593 1.00 85.00 106 ARG A N 1
ATOM 794 C CA . ARG A 1 106 ? -9.829 -2.524 20.982 1.00 85.00 106 ARG A CA 1
ATOM 795 C C . ARG A 1 106 ? -11.308 -2.159 21.076 1.00 85.00 106 ARG A C 1
ATOM 797 O O . ARG A 1 106 ? -11.991 -2.747 21.906 1.00 85.00 106 ARG A O 1
ATOM 804 N N . SER A 1 107 ? -11.799 -1.246 20.237 1.00 79.88 107 SER A N 1
ATOM 805 C CA . SER A 1 107 ? -13.217 -0.859 20.206 1.00 79.88 107 SER A CA 1
ATOM 806 C C . SER A 1 107 ? -14.108 -1.990 19.666 1.00 79.88 107 SER A C 1
ATOM 808 O O . SER A 1 107 ? -15.228 -2.182 20.136 1.00 79.88 107 SER A O 1
ATOM 810 N N . ILE A 1 108 ? -13.583 -2.786 18.726 1.00 74.12 108 ILE A N 1
ATOM 811 C CA . ILE A 1 108 ? -14.293 -3.897 18.078 1.00 74.12 108 ILE A CA 1
ATOM 812 C C . ILE A 1 108 ? -14.382 -5.139 18.984 1.00 74.12 108 ILE A C 1
ATOM 814 O O . ILE A 1 108 ? -15.303 -5.944 18.832 1.00 74.12 108 ILE A O 1
ATOM 818 N N . ARG A 1 109 ? -13.450 -5.329 19.932 1.00 70.69 109 ARG A N 1
ATOM 819 C CA . ARG A 1 109 ? -13.501 -6.438 20.903 1.00 70.69 109 ARG A CA 1
ATOM 820 C C . ARG A 1 109 ? -14.426 -6.085 22.082 1.00 70.69 109 ARG A C 1
ATOM 822 O O . ARG A 1 109 ? -14.077 -5.212 22.873 1.00 70.69 109 ARG A O 1
ATOM 829 N N . PRO A 1 110 ? -15.551 -6.797 22.292 1.00 53.59 110 PRO A N 1
ATOM 830 C CA . PRO A 1 110 ? -16.351 -6.626 23.499 1.00 53.59 110 PRO A CA 1
ATOM 831 C C . PRO A 1 110 ? -15.577 -7.220 24.687 1.00 53.59 110 PRO A C 1
ATOM 833 O O . PRO A 1 110 ? -15.399 -8.436 24.746 1.00 53.59 110 PRO A O 1
ATOM 836 N N . GLY A 1 111 ? -15.084 -6.382 25.609 1.00 54.22 111 GLY A N 1
ATOM 837 C CA . GLY A 1 111 ? -14.477 -6.859 26.863 1.00 54.22 111 GLY A CA 1
ATOM 838 C C . GLY A 1 111 ? -13.396 -5.997 27.530 1.00 54.22 111 GLY A C 1
ATOM 839 O O . GLY A 1 111 ? -12.879 -6.417 28.561 1.00 54.22 111 GLY A O 1
ATOM 840 N N . ALA A 1 112 ? -13.023 -4.826 27.004 1.00 47.47 112 ALA A N 1
ATOM 841 C CA . ALA A 1 112 ? -12.081 -3.953 27.714 1.00 47.47 112 ALA A CA 1
ATOM 842 C C . ALA A 1 112 ? -12.772 -3.280 28.927 1.00 47.47 112 ALA A C 1
ATOM 844 O O . ALA A 1 112 ? -13.823 -2.660 28.732 1.00 47.47 112 ALA A O 1
ATOM 845 N N . PRO A 1 113 ? -12.235 -3.396 30.162 1.00 48.09 113 PRO A N 1
ATOM 846 C CA . PRO A 1 113 ? -12.763 -2.659 31.307 1.00 48.09 113 PRO A CA 1
ATOM 847 C C . PRO A 1 113 ? -12.632 -1.152 31.052 1.00 48.09 113 PRO A C 1
ATOM 849 O O . PRO A 1 113 ? -11.597 -0.692 30.566 1.00 48.09 113 PRO A O 1
ATOM 852 N N . ARG A 1 114 ? -13.724 -0.427 31.319 1.00 55.75 114 ARG A N 1
ATOM 853 C CA . ARG A 1 114 ? -13.784 1.040 31.280 1.00 55.75 114 ARG A CA 1
ATOM 854 C C . ARG A 1 114 ? -13.009 1.648 32.438 1.00 55.75 114 ARG A C 1
ATOM 856 O O . ARG A 1 114 ? -13.054 1.043 33.532 1.00 55.75 114 ARG A O 1
#

Sequence (114 aa):
MAGVHLGIVAVDPTTYDGFADHALLGFVQTGWAEVVMAAPAVWGLLLMAGEITLGVLLLLGGRPALVGWAAVIVFHLLLMLFGWWVWLWSVPALAVLVPLALHDVRSIRPGAPR

Radius of gyration: 16.5 Å; chains: 1; bounding box: 35×22×50 Å

Foldseek 3Di:
DLPVLVVPCVPDVCVCLCQQVAFPDPVSNVCCVPPCVVCVPVVSVVVSVVVVCLVVLCVVAAPSVLVSLVVVLVVLVVSPRSHDVSCVVSVVVCVVSVVVSVVSVVVNDPDDDD

Secondary structure (DSSP, 8-state):
--HHHHHHHTT-GGGGGGGGTT-SSHHHHHHIIIIITTSHHHHHHHHHHHHHHHHHHHHH-HHHHHHHHHHHHHHHHHHGGG-HHHHHHHHHHHHHHHHHHHHHHHHHSTT---

Organism: NCBI:txid2518370

pLDDT: mean 79.02, std 13.85, range [39.81, 92.5]